Protein AF-A0A378WDS2-F1 (afdb_monomer_lite)

Radius of gyration: 20.76 Å; chains: 1; bounding box: 49×28×68 Å

Foldseek 3Di:
DPDPPPPPPPDDPDQPPLLVVLQVQLVVLLVQLVVQLVPDPDPVSNVVSLCRSLQSSLQSNLVSCVVVDNVVSVVSSCVSVVVSVVCCVVQQCFPPDPNDGDRPPPPDD

Structure (mmCIF, N/CA/C/O backbone):
data_AF-A0A378WDS2-F1
#
_entry.id   AF-A0A378WDS2-F1
#
loop_
_atom_site.group_PDB
_atom_site.id
_atom_site.type_symbol
_atom_site.label_atom_id
_atom_site.label_alt_id
_atom_site.label_comp_id
_atom_site.label_asym_id
_atom_site.label_entity_id
_atom_site.label_seq_id
_atom_site.pdbx_PDB_ins_code
_atom_site.Cartn_x
_atom_site.Cartn_y
_atom_site.Cartn_z
_atom_site.occupancy
_atom_site.B_iso_or_equiv
_atom_site.auth_seq_id
_atom_site.auth_comp_id
_atom_site.auth_asym_id
_atom_site.auth_atom_id
_atom_site.pdbx_PDB_model_num
ATOM 1 N N . MET A 1 1 ? 21.564 -9.604 -47.085 1.00 45.34 1 MET A N 1
ATOM 2 C CA . MET A 1 1 ? 21.909 -10.532 -45.989 1.00 45.34 1 MET A CA 1
ATOM 3 C C . MET A 1 1 ? 22.146 -9.680 -44.739 1.00 45.34 1 MET A C 1
ATOM 5 O O . MET A 1 1 ? 23.278 -9.310 -44.503 1.00 45.34 1 MET A O 1
ATOM 9 N N . THR A 1 2 ? 21.191 -9.136 -43.975 1.00 53.72 2 THR A N 1
ATOM 10 C CA . THR A 1 2 ? 19.800 -9.500 -43.628 1.00 53.72 2 THR A CA 1
ATOM 11 C C . THR A 1 2 ? 19.665 -10.921 -43.090 1.00 53.72 2 THR A C 1
ATOM 13 O O . THR A 1 2 ? 19.225 -11.779 -43.846 1.00 53.72 2 THR A O 1
ATOM 16 N N . ALA A 1 3 ? 20.069 -11.151 -41.831 1.00 51.38 3 ALA A N 1
ATOM 17 C CA . ALA A 1 3 ? 19.491 -12.202 -40.972 1.00 51.38 3 ALA A CA 1
ATOM 18 C C . ALA A 1 3 ? 20.013 -12.253 -39.516 1.00 51.38 3 ALA A C 1
ATOM 20 O O . ALA A 1 3 ? 19.350 -12.895 -38.719 1.00 51.38 3 ALA A O 1
ATOM 21 N N . ASP A 1 4 ? 21.127 -11.612 -39.128 1.00 50.38 4 ASP A N 1
ATOM 22 C CA . ASP A 1 4 ? 21.851 -12.095 -37.923 1.00 50.38 4 ASP A CA 1
ATOM 23 C C . ASP A 1 4 ? 21.800 -11.269 -36.626 1.00 50.38 4 ASP A C 1
ATOM 25 O O . ASP A 1 4 ? 22.457 -11.630 -35.657 1.00 50.38 4 ASP A O 1
ATOM 29 N N . LEU A 1 5 ? 21.015 -10.191 -36.530 1.00 51.06 5 LEU A N 1
ATOM 30 C CA . LEU A 1 5 ? 20.887 -9.448 -35.254 1.00 51.06 5 LEU A CA 1
ATOM 31 C C . LEU A 1 5 ? 19.443 -9.258 -34.777 1.00 51.06 5 LEU A C 1
ATOM 33 O O . LEU A 1 5 ? 19.199 -8.585 -33.780 1.00 51.06 5 LEU A O 1
ATOM 37 N N . ALA A 1 6 ? 18.477 -9.873 -35.460 1.00 49.66 6 ALA A N 1
ATOM 38 C CA . ALA A 1 6 ? 17.058 -9.765 -35.126 1.00 49.66 6 ALA A CA 1
ATOM 39 C C . ALA A 1 6 ? 16.580 -10.808 -34.089 1.00 49.66 6 ALA A C 1
ATOM 41 O O . ALA A 1 6 ? 15.382 -10.891 -33.832 1.00 49.66 6 ALA A O 1
ATOM 42 N N . THR A 1 7 ? 17.476 -11.612 -33.500 1.00 50.78 7 THR A N 1
ATOM 43 C CA . THR A 1 7 ? 17.101 -12.885 -32.848 1.00 50.78 7 THR A CA 1
ATOM 44 C C . THR A 1 7 ? 17.519 -13.088 -31.382 1.00 50.78 7 THR A C 1
ATOM 46 O O . THR A 1 7 ? 17.139 -14.116 -30.829 1.00 50.78 7 THR A O 1
ATOM 49 N N . THR A 1 8 ? 18.182 -12.142 -30.690 1.00 47.88 8 THR A N 1
ATOM 50 C CA . THR A 1 8 ? 18.677 -12.412 -29.306 1.00 47.88 8 THR A CA 1
ATOM 51 C C . THR A 1 8 ? 18.509 -11.284 -28.273 1.00 47.88 8 THR A C 1
ATOM 53 O O . THR A 1 8 ? 19.304 -11.173 -27.349 1.00 47.88 8 THR A O 1
ATOM 56 N N . SER A 1 9 ? 17.473 -10.443 -28.347 1.00 45.84 9 SER A N 1
ATOM 57 C CA . SER A 1 9 ? 17.109 -9.580 -27.193 1.00 45.84 9 SER A CA 1
ATOM 58 C C . SER A 1 9 ? 15.645 -9.675 -26.758 1.00 45.84 9 SER A C 1
ATOM 60 O O . SER A 1 9 ? 15.225 -9.012 -25.812 1.00 45.84 9 SER A O 1
ATOM 62 N N . MET A 1 10 ? 14.877 -10.573 -27.380 1.00 47.91 10 MET A N 1
ATOM 63 C CA . MET A 1 10 ? 13.490 -10.902 -27.031 1.00 47.91 10 MET A CA 1
ATOM 64 C C . MET A 1 10 ? 13.410 -11.803 -25.782 1.00 47.91 10 MET A C 1
ATOM 66 O O . MET A 1 10 ? 12.776 -12.855 -25.834 1.00 47.91 10 MET A O 1
ATOM 70 N N . GLY A 1 11 ? 14.086 -11.464 -24.676 1.00 50.19 11 GLY A N 1
ATOM 71 C CA . GLY A 1 11 ? 14.205 -12.448 -23.593 1.00 50.19 11 GLY A CA 1
ATOM 72 C C . GLY A 1 11 ? 14.684 -12.029 -22.212 1.00 50.19 11 GLY A C 1
ATOM 73 O O . GLY A 1 11 ? 14.850 -12.923 -21.395 1.00 50.19 11 GLY A O 1
ATOM 74 N N . GLU A 1 12 ? 14.879 -10.747 -21.894 1.00 49.94 12 GLU A N 1
ATOM 75 C CA . GLU A 1 12 ? 15.200 -10.387 -20.504 1.00 49.94 12 GLU A CA 1
ATOM 76 C C . GLU A 1 12 ? 14.720 -8.976 -20.147 1.00 49.94 12 GLU A C 1
ATOM 78 O O . GLU A 1 12 ? 15.475 -8.089 -19.771 1.00 49.94 12 GLU A O 1
ATOM 83 N N . SER A 1 13 ? 13.409 -8.750 -20.249 1.00 50.06 13 SER A N 1
ATOM 84 C CA . SER A 1 13 ? 12.749 -7.683 -19.493 1.00 50.06 13 SER A CA 1
ATOM 85 C C . SER A 1 13 ? 12.616 -8.115 -18.027 1.00 50.06 13 SER A C 1
ATOM 87 O O . SER A 1 13 ? 11.512 -8.268 -17.503 1.00 50.06 13 SER A O 1
ATOM 89 N N . THR A 1 14 ? 13.744 -8.394 -17.373 1.00 67.69 14 THR A N 1
ATOM 90 C CA . THR A 1 14 ? 13.800 -8.579 -15.925 1.00 67.69 14 THR A CA 1
ATOM 91 C C . THR A 1 14 ? 13.617 -7.211 -15.286 1.00 67.69 14 THR A C 1
ATOM 93 O O . THR A 1 14 ? 14.365 -6.267 -15.543 1.00 67.69 14 THR A O 1
ATOM 96 N N . LEU A 1 15 ? 12.570 -7.080 -14.470 1.00 69.19 15 LEU A N 1
ATOM 97 C CA . LEU A 1 15 ? 12.389 -5.922 -13.597 1.00 69.19 15 LEU A CA 1
ATOM 98 C C . LEU A 1 15 ? 13.706 -5.642 -12.851 1.00 69.19 15 LEU A C 1
ATOM 100 O O . LEU A 1 15 ? 14.346 -6.598 -12.402 1.00 69.19 15 LEU A O 1
ATOM 104 N N . PRO A 1 16 ? 14.106 -4.367 -12.678 1.00 83.69 16 PRO A N 1
ATOM 105 C CA . PRO A 1 16 ? 15.302 -4.034 -11.918 1.00 83.69 16 PRO A CA 1
ATOM 106 C C . PRO A 1 16 ? 15.296 -4.747 -10.557 1.00 83.69 16 PRO A C 1
ATOM 108 O O . PRO A 1 16 ? 14.247 -4.781 -9.904 1.00 83.69 16 PRO A O 1
ATOM 111 N N . PRO A 1 17 ? 16.435 -5.273 -10.071 1.00 85.31 17 PRO A N 1
ATOM 112 C CA . PRO A 1 17 ? 16.489 -5.971 -8.784 1.00 85.31 17 PRO A CA 1
ATOM 113 C C . PRO A 1 17 ? 15.904 -5.152 -7.620 1.00 85.31 17 PRO A C 1
ATOM 115 O O . PRO A 1 17 ? 15.270 -5.702 -6.721 1.00 85.31 17 PRO A O 1
ATOM 118 N N . ALA A 1 18 ? 16.044 -3.822 -7.673 1.00 84.75 18 ALA A N 1
ATOM 119 C CA . ALA A 1 18 ? 15.439 -2.897 -6.718 1.00 84.75 18 ALA A CA 1
ATOM 120 C C . ALA A 1 18 ? 13.898 -2.911 -6.754 1.00 84.75 18 ALA A C 1
ATOM 122 O O . ALA A 1 18 ? 13.266 -2.907 -5.699 1.00 84.75 18 ALA A O 1
ATOM 123 N N . SER A 1 19 ? 13.285 -2.982 -7.941 1.00 84.38 19 SER A N 1
ATOM 124 C CA . SER A 1 19 ? 11.831 -3.126 -8.093 1.00 84.38 19 SER A CA 1
ATOM 125 C C . SER A 1 19 ? 11.342 -4.429 -7.469 1.00 84.38 19 SER A C 1
ATOM 127 O O . SER A 1 19 ? 10.351 -4.424 -6.746 1.00 84.38 19 SER A O 1
ATOM 129 N N . ILE A 1 20 ? 12.061 -5.533 -7.687 1.00 85.75 20 ILE A N 1
ATOM 130 C CA . ILE A 1 20 ? 11.722 -6.837 -7.102 1.00 85.75 20 ILE A CA 1
ATOM 131 C C . ILE A 1 20 ? 11.792 -6.770 -5.570 1.00 85.75 20 ILE A C 1
ATOM 133 O O . ILE A 1 20 ? 10.846 -7.174 -4.895 1.00 85.75 20 I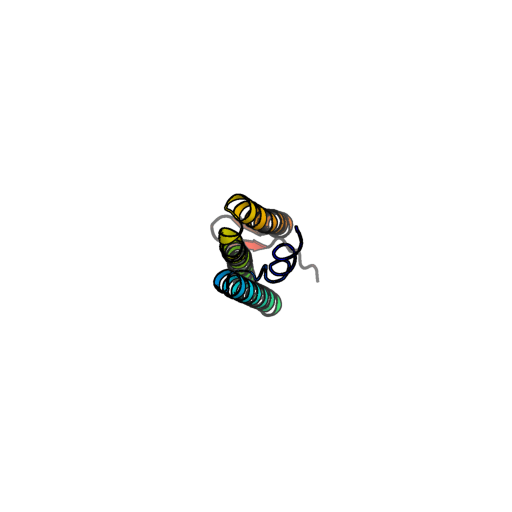LE A O 1
ATOM 137 N N . ALA A 1 21 ? 12.867 -6.204 -5.012 1.00 88.50 21 ALA A N 1
ATOM 138 C CA . ALA A 1 21 ? 13.016 -6.038 -3.567 1.00 88.50 21 ALA A CA 1
ATOM 139 C C . ALA A 1 21 ? 11.891 -5.181 -2.958 1.00 88.50 21 ALA A C 1
ATOM 141 O O . ALA A 1 21 ? 11.339 -5.534 -1.915 1.00 88.50 21 ALA A O 1
ATOM 142 N N . LEU A 1 22 ? 11.507 -4.091 -3.630 1.00 89.06 22 LEU A N 1
ATOM 143 C CA . LEU A 1 22 ? 10.409 -3.224 -3.198 1.00 89.06 22 LEU A CA 1
ATOM 144 C C . LEU A 1 22 ? 9.050 -3.927 -3.264 1.00 89.06 22 LEU A C 1
ATOM 146 O O . LEU A 1 22 ? 8.251 -3.755 -2.348 1.00 89.06 22 LEU A O 1
ATOM 150 N N . LEU A 1 23 ? 8.799 -4.753 -4.285 1.00 87.88 23 LEU A N 1
ATOM 151 C CA . LEU A 1 23 ? 7.573 -5.553 -4.386 1.00 87.88 23 LEU A CA 1
ATOM 152 C C . LEU A 1 23 ? 7.489 -6.625 -3.294 1.00 87.88 23 LEU A C 1
ATOM 154 O O . LEU A 1 23 ? 6.426 -6.811 -2.705 1.00 87.88 23 LEU A O 1
ATOM 158 N N . ILE A 1 24 ? 8.602 -7.294 -2.978 1.00 89.56 24 ILE A N 1
ATOM 159 C CA . ILE A 1 24 ? 8.663 -8.251 -1.864 1.00 89.56 24 ILE A CA 1
ATOM 160 C C . ILE A 1 24 ? 8.379 -7.529 -0.546 1.00 89.56 24 ILE A C 1
ATOM 162 O O . ILE A 1 24 ? 7.533 -7.973 0.229 1.00 89.56 24 ILE A O 1
ATOM 166 N N . ALA A 1 25 ? 9.029 -6.389 -0.305 1.00 89.00 25 ALA A N 1
ATOM 167 C CA . ALA A 1 25 ? 8.802 -5.595 0.897 1.00 89.00 25 ALA A CA 1
ATOM 168 C C . ALA A 1 25 ? 7.349 -5.086 0.986 1.00 89.00 25 ALA A C 1
ATOM 170 O O . ALA A 1 25 ? 6.743 -5.155 2.054 1.00 89.00 25 ALA A O 1
ATOM 171 N N . ALA A 1 26 ? 6.753 -4.665 -0.134 1.00 83.94 26 ALA A N 1
ATOM 172 C CA . ALA A 1 26 ? 5.334 -4.324 -0.235 1.00 83.94 26 ALA A CA 1
ATOM 173 C C . ALA A 1 26 ? 4.436 -5.505 0.166 1.00 83.94 26 ALA A C 1
ATOM 175 O O . ALA A 1 26 ? 3.542 -5.344 0.997 1.00 83.94 26 ALA A O 1
ATOM 176 N N . GLY A 1 27 ? 4.704 -6.700 -0.369 1.00 85.62 27 GLY A N 1
ATOM 177 C CA . GLY A 1 27 ? 3.979 -7.921 -0.018 1.00 85.62 27 GLY A CA 1
ATOM 178 C C . GLY A 1 27 ? 4.088 -8.263 1.470 1.00 85.62 27 GLY A C 1
ATOM 179 O O . GLY A 1 27 ? 3.083 -8.565 2.109 1.00 85.62 27 GLY A O 1
ATOM 180 N N . VAL A 1 28 ? 5.284 -8.140 2.050 1.00 89.88 28 VAL A N 1
ATOM 181 C CA . VAL A 1 28 ? 5.523 -8.353 3.486 1.00 89.88 28 VAL A CA 1
ATOM 182 C C . VAL A 1 28 ? 4.722 -7.357 4.328 1.00 89.88 28 VAL A C 1
ATOM 184 O O . VAL A 1 28 ? 4.026 -7.769 5.253 1.00 89.88 28 VAL A O 1
ATOM 187 N N . VAL A 1 29 ? 4.748 -6.064 3.988 1.00 88.19 29 VAL A N 1
ATOM 188 C CA . VAL A 1 29 ? 3.974 -5.025 4.691 1.00 88.19 29 VAL A CA 1
ATOM 189 C C . VAL A 1 29 ? 2.472 -5.296 4.610 1.00 88.19 29 VAL A C 1
ATOM 191 O O . VAL A 1 29 ? 1.773 -5.150 5.613 1.00 88.19 29 VAL A O 1
ATOM 194 N N . TRP A 1 30 ? 1.972 -5.731 3.452 1.00 84.56 30 TRP A N 1
ATOM 195 C CA . TRP A 1 30 ? 0.566 -6.093 3.291 1.00 84.56 30 TRP A CA 1
ATOM 196 C C . TRP A 1 30 ? 0.173 -7.288 4.166 1.00 84.56 30 TRP A C 1
ATOM 198 O O . TRP A 1 30 ? -0.832 -7.220 4.874 1.00 84.56 30 TRP A O 1
ATOM 208 N N . LEU A 1 31 ? 0.993 -8.345 4.189 1.00 86.81 31 LEU A N 1
ATOM 209 C CA . LEU A 1 31 ? 0.760 -9.524 5.027 1.00 86.81 31 LEU A CA 1
ATOM 210 C C . LEU A 1 31 ? 0.795 -9.185 6.520 1.00 86.81 31 LEU A C 1
ATOM 212 O O . LEU A 1 31 ? -0.089 -9.611 7.258 1.00 86.81 31 LEU A O 1
ATOM 216 N N . LEU A 1 32 ? 1.771 -8.391 6.968 1.00 85.50 32 LEU A N 1
ATOM 217 C CA . LEU A 1 32 ? 1.862 -7.937 8.3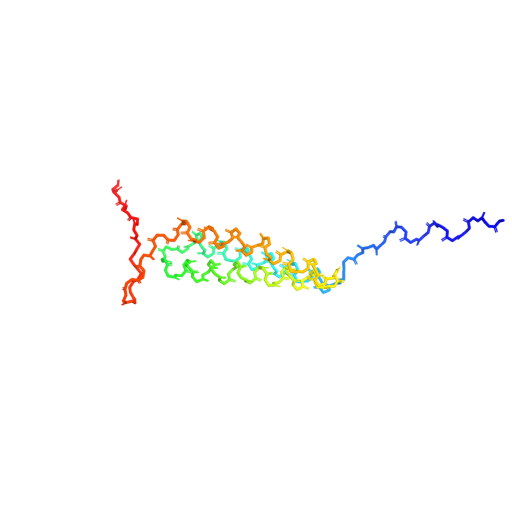58 1.00 85.50 32 LEU A CA 1
ATOM 218 C C . LEU A 1 32 ? 0.675 -7.052 8.745 1.00 85.50 32 LEU A C 1
ATOM 220 O O . LEU A 1 32 ? 0.067 -7.278 9.788 1.00 85.50 32 LEU A O 1
ATOM 224 N N . GLY A 1 33 ? 0.308 -6.081 7.903 1.00 80.06 33 GLY A N 1
ATOM 225 C CA . GLY A 1 33 ? -0.856 -5.226 8.137 1.00 80.06 33 GLY A CA 1
ATOM 226 C C . GLY A 1 33 ? -2.149 -6.038 8.235 1.00 80.06 33 GLY A C 1
ATOM 227 O O . GLY A 1 33 ? -2.915 -5.859 9.180 1.00 80.06 33 GLY A O 1
ATOM 228 N N . GLY A 1 34 ? -2.355 -6.986 7.315 1.00 78.38 34 GLY A N 1
ATOM 229 C CA . GLY A 1 34 ? -3.501 -7.897 7.330 1.00 78.38 34 GLY A CA 1
ATOM 230 C C . GLY A 1 34 ? -3.520 -8.820 8.551 1.00 78.38 34 GLY A C 1
ATOM 231 O O . GLY A 1 34 ? -4.558 -8.966 9.195 1.00 78.38 34 GLY A O 1
ATOM 232 N N . ALA A 1 35 ? -2.372 -9.391 8.923 1.00 81.94 35 ALA A N 1
ATOM 233 C CA . ALA A 1 35 ? -2.248 -10.253 10.094 1.00 81.94 35 ALA A CA 1
ATOM 234 C C . ALA A 1 35 ? -2.560 -9.497 11.391 1.00 81.94 35 ALA A C 1
ATOM 236 O O . ALA A 1 35 ? -3.337 -9.987 12.206 1.00 81.94 35 ALA A O 1
ATOM 237 N N . VAL A 1 36 ? -2.020 -8.286 11.574 1.00 80.56 36 VAL A N 1
ATOM 238 C CA . VAL A 1 36 ? -2.290 -7.467 12.768 1.00 80.56 36 VAL A CA 1
ATOM 239 C C . VAL A 1 36 ? -3.774 -7.112 12.871 1.00 80.56 36 VAL A C 1
ATOM 241 O O . VAL A 1 36 ? -4.331 -7.186 13.966 1.00 80.56 36 VAL A O 1
ATOM 244 N N . VAL A 1 37 ? -4.418 -6.789 11.745 1.00 74.31 37 VAL A N 1
ATOM 245 C CA . VAL A 1 37 ? -5.864 -6.520 11.669 1.00 74.31 37 VAL A CA 1
ATOM 246 C C . VAL A 1 37 ? -6.692 -7.758 12.037 1.00 74.31 37 VAL A C 1
ATOM 248 O O . VAL A 1 37 ? -7.708 -7.625 12.706 1.00 74.31 37 VAL A O 1
ATOM 251 N N . HIS A 1 38 ? -6.270 -8.969 11.655 1.00 75.19 38 HIS A N 1
ATOM 252 C CA . HIS A 1 38 ? -6.974 -10.210 12.018 1.00 75.19 38 HIS A CA 1
ATOM 253 C C . HIS A 1 38 ? -6.705 -10.699 13.447 1.00 75.19 38 HIS A C 1
ATOM 255 O O . HIS A 1 38 ? -7.575 -11.322 14.051 1.00 75.19 38 HIS A O 1
ATOM 261 N N . LEU A 1 39 ? -5.514 -10.443 13.989 1.00 83.25 39 LEU A N 1
ATOM 262 C CA . LEU A 1 39 ? -5.098 -10.931 15.308 1.00 83.25 39 LEU A CA 1
ATOM 263 C C . LEU A 1 39 ? -5.483 -9.983 16.450 1.00 83.25 39 LEU A C 1
ATOM 265 O O . LEU A 1 39 ? -5.583 -10.415 17.597 1.00 83.25 39 LEU A O 1
ATOM 269 N N . THR A 1 40 ? -5.689 -8.695 16.167 1.00 75.19 40 THR A N 1
ATOM 270 C CA . THR A 1 40 ? -5.935 -7.688 17.205 1.00 75.19 40 THR A CA 1
ATOM 271 C C . THR A 1 40 ? -7.419 -7.369 17.345 1.00 75.19 40 THR A C 1
ATOM 273 O O . THR A 1 40 ? -8.086 -7.048 16.374 1.00 75.19 40 THR A O 1
ATOM 276 N N . SER A 1 41 ? -7.938 -7.379 18.577 1.00 68.94 41 SER A N 1
ATOM 277 C CA . SER A 1 41 ? -9.323 -6.969 18.884 1.00 68.94 41 SER A CA 1
ATOM 278 C C . SER A 1 41 ? -9.464 -5.500 19.310 1.00 68.94 41 SER A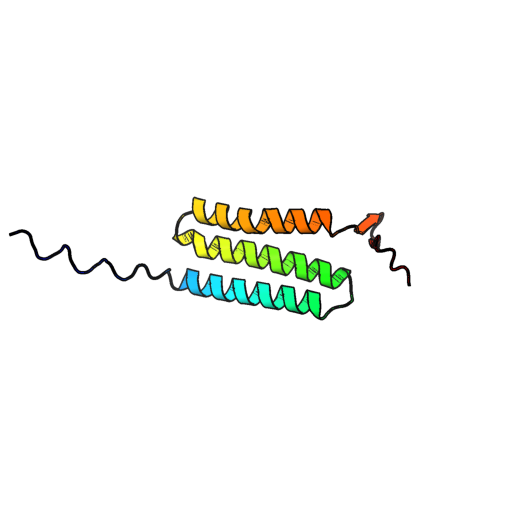 C 1
ATOM 280 O O . SER A 1 41 ? -10.562 -5.058 19.644 1.00 68.94 41 SER A O 1
ATOM 282 N N . SER A 1 42 ? -8.359 -4.747 19.350 1.00 73.44 42 SER A N 1
ATOM 283 C CA . SER A 1 42 ? -8.360 -3.324 19.698 1.00 73.44 42 SER A CA 1
ATOM 284 C C . SER A 1 42 ? -8.579 -2.456 18.450 1.00 73.44 42 SER A C 1
ATOM 286 O O . SER A 1 42 ? -7.730 -2.478 17.552 1.00 73.44 42 SER A O 1
ATOM 288 N N . PRO A 1 43 ? -9.650 -1.642 18.401 1.00 68.06 43 PRO A N 1
ATOM 289 C CA . PRO A 1 43 ? -9.992 -0.842 17.222 1.00 68.06 43 PRO A CA 1
ATOM 290 C C . PRO A 1 43 ? -8.945 0.236 16.900 1.00 68.06 43 PRO A C 1
ATOM 292 O O . PRO A 1 43 ? -8.735 0.579 15.736 1.00 68.06 43 PRO A O 1
ATOM 295 N N . ASP A 1 44 ? -8.235 0.754 17.908 1.00 72.06 44 ASP A N 1
ATOM 296 C CA . ASP A 1 44 ? -7.188 1.759 17.692 1.00 72.06 44 ASP A CA 1
ATOM 297 C C . ASP A 1 44 ? -5.941 1.156 17.025 1.00 7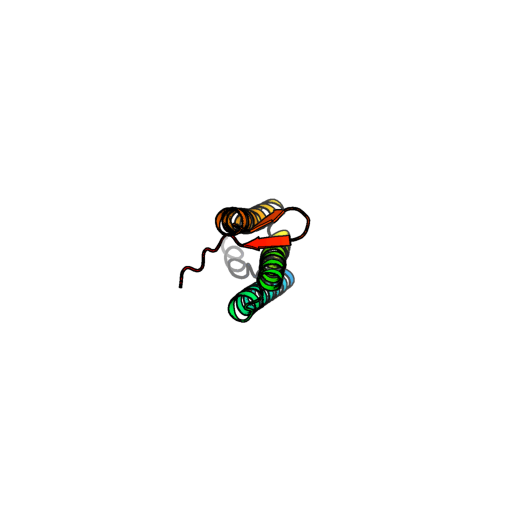2.06 44 ASP A C 1
ATOM 299 O O . ASP A 1 44 ? -5.301 1.803 16.189 1.00 72.06 44 ASP A O 1
ATOM 303 N N . VAL A 1 45 ? -5.604 -0.092 17.366 1.00 72.25 45 VAL A N 1
ATOM 304 C CA . VAL A 1 45 ? -4.475 -0.818 16.765 1.00 72.25 45 VAL A CA 1
ATOM 305 C C . VAL A 1 45 ? -4.833 -1.276 15.357 1.00 72.25 45 VAL A C 1
ATOM 307 O O . VAL A 1 45 ? -4.025 -1.102 14.447 1.00 72.25 45 VAL A O 1
ATOM 310 N N . GLU A 1 46 ? -6.058 -1.764 15.154 1.00 71.50 46 GLU A N 1
ATOM 311 C CA . GLU A 1 46 ? -6.575 -2.146 13.838 1.00 71.50 46 GLU A CA 1
ATOM 312 C C . GLU A 1 46 ? -6.526 -0.964 12.860 1.00 71.50 46 GLU A C 1
ATOM 314 O O . GLU A 1 46 ? -6.015 -1.090 11.749 1.00 71.50 46 GLU A O 1
ATOM 319 N N . ARG A 1 47 ? -6.939 0.232 13.303 1.00 72.75 47 ARG A N 1
ATOM 320 C CA . ARG A 1 47 ? -6.866 1.455 12.494 1.00 72.75 47 ARG A CA 1
ATOM 321 C C . ARG A 1 47 ? -5.431 1.821 12.121 1.00 72.75 47 ARG A C 1
ATOM 323 O O . ARG A 1 47 ? -5.168 2.157 10.967 1.00 72.75 47 ARG A O 1
ATOM 330 N N . ARG A 1 48 ? -4.500 1.793 13.080 1.00 76.44 48 ARG A N 1
ATOM 331 C CA . ARG A 1 48 ? -3.088 2.118 12.813 1.00 76.44 48 ARG A CA 1
ATOM 332 C C . ARG A 1 48 ? -2.458 1.106 11.864 1.00 76.44 48 ARG A C 1
ATOM 334 O O . ARG A 1 48 ? -1.784 1.519 10.929 1.00 76.44 48 ARG A O 1
ATOM 341 N N . ALA A 1 49 ? -2.710 -0.184 12.074 1.00 78.25 49 ALA A N 1
ATOM 342 C CA . ALA A 1 49 ? -2.203 -1.257 11.227 1.00 78.25 49 ALA A CA 1
ATOM 343 C C . ALA A 1 49 ? -2.791 -1.205 9.814 1.00 78.25 49 ALA A C 1
ATOM 345 O O . ALA A 1 49 ? -2.058 -1.384 8.846 1.00 78.25 49 ALA A O 1
ATOM 346 N N . TYR A 1 50 ? -4.078 -0.874 9.685 1.00 77.25 50 TYR A N 1
ATOM 347 C CA . TYR A 1 50 ? -4.720 -0.644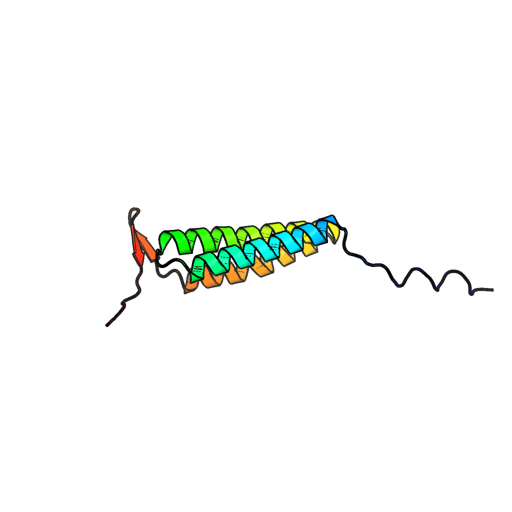 8.397 1.00 77.25 50 TYR A CA 1
ATOM 348 C C . TYR A 1 50 ? -4.043 0.510 7.649 1.00 77.25 50 TYR A C 1
ATOM 350 O O . TYR A 1 50 ? -3.538 0.326 6.546 1.00 77.25 50 TYR A O 1
ATOM 358 N N . TRP A 1 51 ? -3.954 1.696 8.257 1.00 78.62 51 TRP A N 1
ATOM 359 C CA . TRP A 1 51 ? -3.354 2.847 7.581 1.00 78.62 51 TRP A CA 1
ATOM 360 C C . TRP A 1 51 ? -1.867 2.644 7.286 1.00 78.62 51 TRP A C 1
ATOM 362 O O . TRP A 1 51 ? -1.445 2.908 6.165 1.00 78.62 51 TRP A O 1
ATOM 372 N N . ALA A 1 52 ? -1.084 2.137 8.241 1.00 81.06 52 ALA A N 1
ATOM 373 C CA . ALA A 1 52 ? 0.340 1.877 8.043 1.00 81.06 52 ALA A CA 1
ATOM 374 C C . ALA A 1 52 ? 0.590 0.782 6.994 1.00 81.06 52 ALA A C 1
ATOM 376 O O . ALA A 1 52 ? 1.478 0.932 6.157 1.00 81.06 52 ALA A O 1
ATOM 377 N N . GLY A 1 53 ? -0.213 -0.285 6.999 1.00 81.19 53 GLY A N 1
ATOM 378 C CA . GLY A 1 53 ? -0.112 -1.387 6.046 1.00 81.19 53 GLY A CA 1
ATOM 379 C C . GLY A 1 53 ? -0.467 -0.961 4.625 1.00 81.19 53 GLY A C 1
ATOM 380 O O . GLY A 1 53 ? 0.318 -1.176 3.707 1.00 81.19 53 GLY A O 1
ATOM 381 N N . TYR A 1 54 ? -1.613 -0.304 4.429 1.00 78.75 54 TYR A N 1
ATOM 382 C CA . TYR A 1 54 ? -2.057 0.089 3.090 1.00 78.75 54 TYR A CA 1
ATOM 383 C C . TYR A 1 54 ? -1.291 1.292 2.520 1.00 78.75 54 TYR A C 1
ATOM 385 O O . TYR A 1 54 ? -0.962 1.272 1.334 1.00 78.75 54 TYR A O 1
ATOM 393 N N . PHE A 1 55 ? -0.938 2.308 3.325 1.00 82.12 55 PHE A N 1
ATOM 394 C CA . PHE A 1 55 ? -0.043 3.372 2.843 1.00 82.12 55 PHE A CA 1
ATOM 395 C C . PHE A 1 55 ? 1.359 2.839 2.569 1.00 82.12 55 PHE A C 1
ATOM 397 O O . PHE A 1 55 ? 1.943 3.190 1.548 1.00 82.12 55 PHE A O 1
ATOM 404 N N . GLY A 1 56 ? 1.887 1.980 3.446 1.00 83.88 56 GLY A N 1
ATOM 405 C CA . GLY A 1 56 ? 3.181 1.340 3.240 1.00 83.88 56 GLY A CA 1
ATOM 406 C C . GLY A 1 56 ? 3.199 0.539 1.940 1.00 83.88 56 GLY A C 1
ATOM 407 O O . GLY A 1 56 ? 4.053 0.778 1.092 1.00 83.88 56 GLY A O 1
ATOM 408 N N . LEU A 1 57 ? 2.204 -0.326 1.726 1.00 84.81 57 LEU A N 1
ATOM 409 C CA . LEU A 1 57 ? 2.021 -1.062 0.475 1.00 84.81 57 LEU A CA 1
ATOM 410 C C . LEU A 1 57 ? 1.971 -0.121 -0.736 1.00 84.81 57 LEU A C 1
ATOM 412 O O . LEU A 1 57 ? 2.706 -0.332 -1.697 1.00 84.81 57 LEU A O 1
ATOM 416 N N . GLY A 1 58 ? 1.126 0.913 -0.689 1.00 82.25 58 GLY A N 1
ATOM 417 C CA . GLY A 1 58 ? 0.951 1.861 -1.789 1.00 82.25 58 GLY A CA 1
ATOM 418 C C . GLY A 1 58 ? 2.243 2.585 -2.159 1.00 82.25 58 GLY A C 1
ATOM 419 O O . GLY A 1 58 ? 2.585 2.665 -3.336 1.00 82.25 58 GLY A O 1
ATOM 420 N N . ILE A 1 59 ? 2.990 3.067 -1.164 1.00 87.00 59 ILE A N 1
ATOM 421 C CA . ILE A 1 59 ? 4.264 3.767 -1.364 1.00 87.00 59 ILE A CA 1
ATOM 422 C C . ILE A 1 59 ? 5.328 2.814 -1.912 1.00 87.00 59 ILE A C 1
ATOM 424 O O . ILE A 1 59 ? 6.001 3.150 -2.884 1.00 87.00 59 ILE A O 1
ATOM 428 N N . LEU A 1 60 ? 5.476 1.623 -1.326 1.00 87.62 60 LEU A N 1
ATOM 429 C CA . LEU A 1 60 ? 6.481 0.656 -1.770 1.00 87.62 60 LEU A CA 1
ATOM 430 C C . LEU A 1 60 ? 6.184 0.148 -3.185 1.00 87.62 60 LEU A C 1
ATOM 432 O O . LEU A 1 60 ? 7.098 0.060 -4.004 1.00 87.62 60 LEU A O 1
ATOM 436 N N . ALA A 1 61 ? 4.916 -0.122 -3.497 1.00 83.12 61 ALA A N 1
ATOM 437 C CA . ALA A 1 61 ? 4.497 -0.495 -4.841 1.00 83.12 61 ALA A CA 1
ATOM 438 C C . ALA A 1 61 ? 4.757 0.647 -5.835 1.00 83.12 61 ALA A C 1
ATOM 440 O O . ALA A 1 61 ? 5.362 0.422 -6.879 1.00 83.12 61 ALA A O 1
ATOM 441 N N . ALA A 1 62 ? 4.393 1.887 -5.500 1.00 86.00 62 ALA A N 1
ATOM 442 C CA . ALA A 1 62 ? 4.673 3.042 -6.351 1.00 86.00 62 ALA A CA 1
ATOM 443 C C . ALA A 1 62 ? 6.178 3.213 -6.617 1.00 86.00 62 ALA A C 1
ATOM 445 O O . ALA A 1 62 ? 6.583 3.426 -7.761 1.00 86.00 62 ALA A O 1
ATOM 446 N N . LEU A 1 63 ? 7.017 3.065 -5.587 1.00 87.81 63 LEU A N 1
ATOM 447 C CA . LEU A 1 63 ? 8.474 3.125 -5.719 1.00 87.81 63 LEU A CA 1
ATOM 448 C C . LEU A 1 63 ? 9.020 1.992 -6.592 1.00 87.81 63 LEU A C 1
ATOM 450 O O . LEU A 1 63 ? 9.925 2.225 -7.392 1.00 87.81 63 LEU A O 1
ATOM 454 N N . ALA A 1 64 ? 8.455 0.786 -6.497 1.00 85.50 64 ALA A N 1
ATOM 455 C CA . ALA A 1 64 ? 8.868 -0.340 -7.328 1.00 85.50 64 ALA A CA 1
ATOM 456 C C . ALA A 1 64 ? 8.667 -0.061 -8.825 1.00 85.50 64 ALA A C 1
ATOM 458 O O . ALA A 1 64 ? 9.510 -0.432 -9.644 1.00 85.50 64 ALA A O 1
ATOM 459 N N . PHE A 1 65 ? 7.585 0.637 -9.174 1.00 85.25 65 PHE A N 1
ATOM 460 C CA . PHE A 1 65 ? 7.257 1.006 -10.552 1.00 85.25 65 PHE A CA 1
ATOM 461 C C . PHE A 1 65 ? 7.854 2.341 -11.005 1.00 85.25 65 PHE A C 1
ATOM 463 O O . PHE A 1 65 ? 7.683 2.716 -12.164 1.00 85.25 65 PHE A O 1
ATOM 470 N N . LEU A 1 66 ? 8.604 3.046 -10.150 1.00 86.69 66 LEU A N 1
ATOM 471 C CA . LEU A 1 66 ? 9.260 4.297 -10.536 1.00 86.69 66 LEU A CA 1
ATOM 472 C C . LEU A 1 66 ? 10.248 4.087 -11.695 1.00 86.69 66 LEU A C 1
ATOM 474 O O . LEU A 1 66 ? 10.318 4.914 -12.601 1.00 86.69 66 LEU A O 1
ATOM 478 N N . PHE A 1 67 ? 10.936 2.942 -11.713 1.00 78.44 67 PHE A N 1
ATOM 479 C CA . PHE A 1 67 ? 11.856 2.552 -12.787 1.00 78.44 67 PHE A CA 1
ATOM 480 C C . PHE A 1 67 ? 11.157 2.284 -14.128 1.00 78.44 67 PHE A C 1
ATOM 482 O O . PHE A 1 67 ? 11.776 2.432 -15.177 1.00 78.44 67 PHE A O 1
ATOM 489 N N . SER A 1 68 ? 9.872 1.918 -14.111 1.00 81.12 68 SER A N 1
ATOM 490 C CA . SER A 1 68 ? 9.055 1.734 -15.319 1.00 81.12 68 SER A CA 1
ATOM 491 C C . SER A 1 68 ? 8.480 3.053 -15.852 1.00 81.12 68 SER A C 1
ATOM 493 O O . SER A 1 68 ? 7.934 3.082 -16.952 1.00 81.12 68 SER A O 1
ATOM 495 N N . GLY A 1 69 ? 8.603 4.146 -15.091 1.00 83.12 69 GLY A N 1
ATOM 496 C CA . GLY A 1 69 ? 8.153 5.483 -15.461 1.00 83.12 69 GLY A CA 1
ATOM 497 C C . GLY A 1 69 ? 7.254 6.119 -14.403 1.00 83.12 69 GLY A C 1
ATOM 498 O O . GLY A 1 69 ? 6.406 5.467 -13.789 1.00 83.12 69 GLY A O 1
ATOM 499 N N . TRP A 1 70 ? 7.400 7.435 -14.225 1.00 85.31 70 TRP A N 1
ATOM 500 C CA . TRP A 1 70 ? 6.677 8.208 -13.208 1.00 85.31 70 TRP A CA 1
ATOM 501 C C . TRP A 1 70 ? 5.149 8.068 -13.322 1.00 85.31 70 TRP A C 1
ATOM 503 O O . TRP A 1 70 ? 4.457 7.982 -12.311 1.00 85.31 70 TRP A O 1
ATOM 513 N N . TYR A 1 71 ? 4.625 7.979 -14.548 1.00 87.44 71 TYR A N 1
ATOM 514 C CA . TYR A 1 71 ? 3.195 7.820 -14.799 1.00 87.44 71 TYR A CA 1
ATOM 515 C C . TYR A 1 71 ? 2.654 6.494 -14.241 1.00 87.44 71 TYR A C 1
ATOM 517 O O . TYR A 1 71 ? 1.632 6.486 -13.557 1.00 87.44 71 TYR A O 1
ATOM 525 N N . ILE A 1 72 ? 3.365 5.382 -14.466 1.00 86.38 72 ILE A N 1
ATOM 526 C CA . ILE A 1 72 ? 2.966 4.055 -13.969 1.00 86.38 72 ILE A CA 1
ATOM 527 C C . ILE A 1 72 ? 3.021 4.035 -12.440 1.00 86.38 72 ILE A C 1
ATOM 529 O O . ILE A 1 72 ? 2.087 3.560 -11.800 1.00 86.38 72 ILE A O 1
ATOM 533 N N . SER A 1 73 ? 4.069 4.617 -11.853 1.00 85.31 73 SER A N 1
ATOM 534 C CA . SER A 1 73 ? 4.214 4.755 -10.399 1.00 85.31 73 SER A CA 1
ATOM 535 C C . SER A 1 73 ? 3.008 5.458 -9.758 1.00 85.31 73 SER A C 1
ATOM 537 O O . SER A 1 73 ? 2.407 4.932 -8.818 1.00 85.31 73 SER A O 1
ATOM 539 N N . VAL A 1 74 ? 2.593 6.604 -10.313 1.00 88.38 74 VAL A N 1
ATOM 540 C CA . VAL A 1 74 ? 1.435 7.364 -9.816 1.00 88.38 74 VAL A CA 1
ATOM 541 C C . VAL A 1 74 ? 0.135 6.580 -9.999 1.00 88.38 74 VAL A C 1
ATOM 543 O O . VAL A 1 74 ? -0.688 6.547 -9.085 1.00 88.38 74 VAL A O 1
ATOM 546 N N . MET A 1 75 ? -0.052 5.914 -11.142 1.00 89.69 75 MET A N 1
ATOM 547 C CA . MET A 1 75 ? -1.245 5.096 -11.386 1.00 89.69 75 MET A CA 1
ATOM 548 C C . MET A 1 75 ? -1.360 3.939 -10.388 1.00 89.69 75 MET A C 1
ATOM 550 O O . MET A 1 75 ? -2.428 3.742 -9.814 1.00 89.69 75 MET A O 1
ATOM 554 N N . VAL A 1 76 ? -0.265 3.221 -10.116 1.00 87.88 76 VAL A N 1
ATOM 555 C CA . VAL A 1 76 ? -0.238 2.130 -9.124 1.00 87.88 76 VAL A CA 1
ATOM 556 C C . VAL A 1 76 ? -0.556 2.655 -7.726 1.00 87.88 76 VAL A C 1
ATOM 558 O O . VAL A 1 76 ? -1.366 2.058 -7.017 1.00 87.88 76 VAL A O 1
ATOM 561 N N . PHE A 1 77 ? 0.019 3.800 -7.345 1.00 86.62 77 PHE A N 1
ATOM 562 C CA . PHE A 1 77 ? -0.300 4.434 -6.069 1.00 86.62 77 PHE A CA 1
ATOM 563 C C . PHE A 1 77 ? -1.796 4.742 -5.950 1.00 86.62 77 PHE A C 1
ATOM 565 O O . PHE A 1 77 ? -2.421 4.383 -4.954 1.00 86.62 77 PHE A O 1
ATOM 572 N N . LEU A 1 78 ? -2.388 5.370 -6.970 1.00 88.75 78 LEU A N 1
ATOM 573 C CA . LEU A 1 78 ? -3.806 5.730 -6.975 1.00 88.75 78 LEU A CA 1
ATOM 574 C C . LEU A 1 78 ? -4.718 4.498 -6.972 1.00 88.75 78 LEU A C 1
ATOM 576 O O . LEU A 1 78 ? -5.718 4.494 -6.253 1.00 88.75 78 LEU A O 1
ATOM 580 N N . MET A 1 79 ? -4.359 3.441 -7.708 1.00 89.06 79 MET A N 1
ATOM 581 C CA . MET A 1 79 ? -5.102 2.177 -7.708 1.00 89.06 79 MET A CA 1
ATOM 582 C C . MET A 1 79 ? -5.154 1.522 -6.329 1.00 89.06 79 MET A C 1
ATOM 584 O O . MET A 1 79 ? -6.115 0.816 -6.051 1.00 89.06 79 MET A O 1
ATOM 588 N N . ILE A 1 80 ? -4.163 1.751 -5.464 1.00 85.56 80 ILE A N 1
ATOM 589 C CA . ILE A 1 80 ? -4.170 1.252 -4.083 1.00 85.56 80 ILE A CA 1
ATOM 590 C C . ILE A 1 80 ? -4.866 2.263 -3.162 1.00 85.56 80 ILE A C 1
ATOM 592 O O . ILE A 1 80 ? -5.754 1.901 -2.394 1.00 85.56 80 ILE A O 1
ATOM 596 N N . ALA A 1 81 ? -4.523 3.547 -3.271 1.00 83.56 81 ALA A N 1
ATOM 597 C CA . ALA A 1 81 ? -5.005 4.591 -2.375 1.00 83.56 81 ALA A CA 1
ATOM 598 C C . ALA A 1 81 ? -6.523 4.804 -2.457 1.00 83.56 81 ALA A C 1
ATOM 600 O O . ALA A 1 81 ? -7.168 4.920 -1.417 1.00 83.56 81 ALA A O 1
ATOM 601 N N . ILE A 1 82 ? -7.109 4.831 -3.660 1.00 85.69 82 ILE A N 1
ATOM 602 C CA . ILE A 1 82 ? -8.549 5.064 -3.852 1.00 85.69 82 ILE A CA 1
ATOM 603 C C . ILE A 1 82 ? -9.394 3.984 -3.158 1.00 85.69 82 ILE A C 1
ATOM 605 O O . ILE A 1 82 ? -10.188 4.349 -2.291 1.00 85.69 82 ILE A O 1
ATOM 609 N N . PRO A 1 83 ? -9.242 2.676 -3.451 1.00 81.94 83 PRO A N 1
ATOM 610 C CA . PRO A 1 83 ? -10.047 1.650 -2.795 1.00 81.94 83 PRO A CA 1
ATOM 611 C C . PRO A 1 83 ? -9.763 1.562 -1.296 1.00 81.94 83 PRO A C 1
ATOM 613 O O . PRO A 1 83 ? -10.703 1.366 -0.528 1.00 81.94 83 PRO A O 1
ATOM 616 N N . THR A 1 84 ? -8.518 1.770 -0.850 1.00 79.94 84 THR A N 1
ATOM 617 C CA . THR A 1 84 ? -8.202 1.849 0.584 1.00 79.94 84 THR A CA 1
ATOM 618 C C . THR A 1 84 ? -8.964 2.988 1.258 1.00 79.94 84 THR A C 1
ATOM 620 O O . THR A 1 84 ? -9.523 2.789 2.340 1.00 79.94 84 THR A O 1
ATOM 623 N N . LEU A 1 85 ? -9.004 4.166 0.632 1.00 79.38 85 LEU A N 1
ATOM 624 C CA . LEU A 1 85 ? -9.677 5.349 1.158 1.00 79.38 85 LEU A CA 1
ATOM 625 C C . LEU A 1 85 ? -11.199 5.186 1.124 1.00 79.38 85 LEU A C 1
ATOM 627 O O . LEU A 1 85 ? -11.860 5.506 2.107 1.00 79.38 85 LEU A O 1
ATOM 631 N N . SER A 1 86 ? -11.755 4.633 0.044 1.00 81.06 86 SER A N 1
ATOM 632 C CA . SER A 1 86 ? -13.178 4.302 -0.054 1.00 81.06 86 SER A CA 1
ATOM 633 C C . SER A 1 86 ? -13.579 3.277 1.004 1.00 81.06 86 SER A C 1
ATOM 635 O O . SER A 1 86 ? -14.553 3.485 1.722 1.00 81.06 86 SER A O 1
ATOM 637 N N . HIS A 1 87 ? -12.810 2.197 1.160 1.00 74.69 87 HIS A N 1
ATOM 638 C CA . HIS A 1 87 ? -13.074 1.186 2.179 1.00 74.69 87 HIS A CA 1
ATOM 639 C C . HIS A 1 87 ? -12.997 1.781 3.584 1.00 74.69 87 HIS A C 1
ATOM 641 O O . HIS A 1 87 ? -13.891 1.542 4.395 1.00 74.69 87 HIS A O 1
ATOM 647 N N . ALA A 1 88 ? -11.990 2.618 3.854 1.00 72.69 88 ALA A N 1
ATOM 648 C CA . ALA A 1 88 ? -11.909 3.354 5.105 1.00 72.69 88 ALA A CA 1
ATOM 649 C C . ALA A 1 88 ? -13.150 4.235 5.295 1.00 72.69 88 ALA A C 1
ATOM 651 O O . ALA A 1 88 ? -13.787 4.138 6.332 1.00 72.69 88 ALA A O 1
ATOM 652 N N . TYR A 1 89 ? -13.558 5.022 4.305 1.00 69.75 89 TYR A N 1
ATOM 653 C CA . TYR A 1 89 ? -14.722 5.901 4.409 1.00 69.75 89 TYR A CA 1
ATOM 654 C C . TYR A 1 89 ? -16.026 5.141 4.710 1.00 69.75 89 TYR A C 1
ATOM 656 O O . TYR A 1 89 ? -16.785 5.551 5.584 1.00 69.75 89 TYR A O 1
ATOM 664 N N . PHE A 1 90 ? -16.265 4.002 4.049 1.00 67.88 90 PHE A N 1
ATOM 665 C CA . PHE A 1 90 ? -17.502 3.229 4.218 1.00 67.88 90 PHE A CA 1
ATOM 666 C C . PHE A 1 90 ? -17.517 2.316 5.452 1.00 67.88 90 PHE A C 1
ATOM 668 O O . PHE A 1 90 ? -18.571 2.151 6.061 1.00 67.88 90 PHE A O 1
ATOM 675 N N . ARG A 1 91 ? -16.384 1.709 5.840 1.00 63.22 91 ARG A N 1
ATOM 676 C CA . ARG A 1 91 ? -16.315 0.829 7.026 1.00 63.22 91 ARG A CA 1
ATOM 677 C C . ARG A 1 91 ? -15.961 1.550 8.320 1.00 63.22 91 ARG A C 1
ATOM 679 O O . ARG A 1 91 ? -16.231 1.024 9.396 1.00 63.22 91 ARG A O 1
ATOM 686 N N . THR A 1 92 ? -15.367 2.737 8.251 1.00 56.38 92 THR A N 1
ATOM 687 C CA . THR A 1 92 ? -14.963 3.494 9.442 1.00 56.38 92 THR A CA 1
ATOM 688 C C . THR A 1 92 ? -16.145 4.337 9.921 1.00 56.38 92 THR A C 1
ATOM 690 O O . THR A 1 92 ? -16.099 5.561 9.893 1.00 56.38 92 THR A O 1
ATOM 693 N N . SER A 1 93 ? -17.215 3.702 10.414 1.00 48.16 93 SER A N 1
ATOM 694 C CA . SER A 1 93 ? -18.270 4.378 11.194 1.00 48.16 93 SER A CA 1
ATOM 695 C C . SER A 1 93 ? -17.773 4.702 12.613 1.00 48.16 93 SER A C 1
ATOM 697 O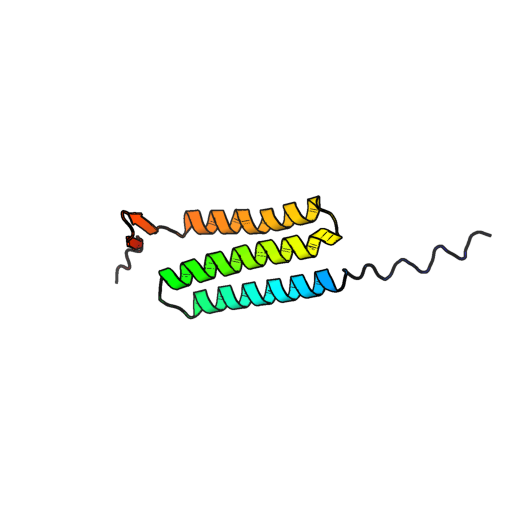 O . SER A 1 93 ? -18.408 4.355 13.610 1.00 48.16 93 SER A O 1
ATOM 699 N N . TYR A 1 94 ? -16.591 5.311 12.716 1.00 52.66 94 TYR A N 1
ATOM 700 C CA . TYR A 1 94 ? -16.028 5.788 13.971 1.00 52.66 94 TYR A CA 1
ATOM 701 C C . TYR A 1 94 ? -16.182 7.305 13.981 1.00 52.66 94 TYR A C 1
ATOM 703 O O . TYR A 1 94 ? -15.406 8.028 13.355 1.00 52.66 94 TYR A O 1
ATOM 711 N N . LEU A 1 95 ? -17.210 7.795 14.671 1.00 47.00 95 LEU A N 1
ATOM 712 C CA . LEU A 1 95 ? -17.334 9.219 14.957 1.00 47.00 95 LEU A CA 1
ATOM 713 C C . LEU A 1 95 ? -16.262 9.561 15.992 1.00 47.00 95 LEU A C 1
ATOM 715 O O . LEU A 1 95 ? -16.373 9.206 17.165 1.00 47.00 95 LEU A O 1
ATOM 719 N N . VAL A 1 96 ? -15.195 10.222 15.546 1.00 45.09 96 VAL A N 1
ATOM 720 C CA . VAL A 1 96 ? -14.226 10.845 16.450 1.00 45.09 96 VAL A CA 1
ATOM 721 C C . VAL A 1 96 ? -14.810 12.190 16.875 1.00 45.09 96 VAL A C 1
ATOM 723 O O . VAL A 1 96 ? -14.569 13.208 16.233 1.00 45.09 96 VAL A O 1
ATOM 726 N N . LEU A 1 97 ? -15.605 12.197 17.946 1.00 50.16 97 LEU A N 1
ATOM 727 C CA . LEU A 1 97 ? -15.984 13.428 18.645 1.00 50.16 97 LEU A CA 1
ATOM 728 C C . LEU A 1 97 ? -15.025 13.629 19.824 1.00 50.16 97 LEU A C 1
ATOM 730 O O . LEU A 1 97 ? -14.946 12.788 20.717 1.00 50.16 97 LEU A O 1
ATOM 734 N N . GLY A 1 98 ? -14.287 14.742 19.833 1.00 46.78 98 GLY A N 1
ATOM 735 C CA . GLY A 1 98 ? -13.524 15.181 21.009 1.00 46.78 98 GLY A CA 1
ATOM 736 C C . GLY A 1 98 ? -12.441 14.209 21.502 1.00 46.78 98 GLY A C 1
ATOM 737 O O . GLY A 1 98 ? -12.259 14.065 22.705 1.00 46.78 98 GLY A O 1
ATOM 738 N N . GLY A 1 99 ? -11.740 13.512 20.600 1.00 51.56 99 GLY A N 1
ATOM 739 C CA . GLY A 1 99 ? -10.625 12.622 20.964 1.00 51.56 99 GLY A CA 1
ATOM 740 C C . GLY A 1 99 ? -11.028 11.222 21.444 1.00 51.56 99 GLY A C 1
ATOM 741 O O . GLY A 1 99 ? -10.161 10.449 21.841 1.00 51.56 99 GLY A O 1
ATOM 742 N N . ARG A 1 100 ? -12.317 10.865 21.377 1.00 50.16 100 ARG A N 1
ATOM 743 C CA . ARG A 1 100 ? -12.807 9.503 21.633 1.00 50.16 100 ARG A CA 1
ATOM 744 C C . ARG A 1 100 ? -13.303 8.861 20.340 1.00 50.16 100 ARG A C 1
ATOM 746 O O . ARG A 1 100 ? -14.183 9.395 19.672 1.00 50.16 100 ARG A O 1
ATOM 753 N N . THR A 1 101 ? -12.735 7.711 19.988 1.00 55.97 101 THR A N 1
ATOM 754 C CA . THR A 1 101 ? -13.180 6.837 18.896 1.00 55.97 101 THR A CA 1
ATOM 755 C C . THR A 1 101 ? -14.451 6.104 19.333 1.00 55.97 101 THR A C 1
ATOM 757 O O . THR A 1 101 ? -14.388 5.087 20.016 1.00 55.97 101 THR A O 1
ATOM 760 N N . ILE A 1 102 ? -15.631 6.620 18.971 1.00 55.78 102 ILE A N 1
ATOM 761 C CA . ILE A 1 102 ? -16.903 5.931 19.233 1.00 55.78 102 ILE A CA 1
ATOM 762 C C . ILE A 1 102 ? -17.243 5.096 17.999 1.00 55.78 102 ILE A C 1
ATOM 764 O O . ILE A 1 102 ? -17.630 5.637 16.963 1.00 55.78 102 ILE A O 1
ATOM 768 N N . SER A 1 103 ? -17.071 3.774 18.092 1.00 51.75 103 SER A N 1
ATOM 769 C CA . SER A 1 103 ? -17.495 2.859 17.031 1.00 51.75 103 SER A CA 1
ATOM 770 C C . SER A 1 103 ? -19.016 2.730 17.047 1.00 51.75 103 SER A C 1
ATOM 772 O O . SER A 1 103 ? -19.587 2.301 18.051 1.00 51.75 103 SER A O 1
ATOM 774 N N . GLY A 1 104 ? -19.675 3.044 15.936 1.00 49.12 104 GLY A N 1
ATOM 775 C CA . GLY A 1 104 ? -21.115 2.857 15.758 1.00 49.12 104 GLY A CA 1
ATOM 776 C C . GLY A 1 104 ? -21.548 1.401 15.558 1.00 49.12 104 GLY A C 1
ATOM 777 O O . GLY A 1 104 ? -22.676 1.173 15.125 1.00 49.12 104 GLY A O 1
ATOM 778 N N . THR A 1 105 ? -20.695 0.402 15.838 1.00 47.34 105 THR A N 1
ATOM 779 C CA . THR A 1 105 ? -21.145 -0.992 15.822 1.00 47.34 105 THR A CA 1
ATOM 780 C C . THR A 1 105 ? -22.060 -1.225 17.018 1.00 47.34 105 THR A C 1
ATOM 782 O O . THR A 1 105 ? -21.632 -1.503 18.137 1.00 47.34 105 THR A O 1
ATOM 785 N N . ASN A 1 106 ? -23.363 -1.115 16.776 1.00 49.34 106 ASN A N 1
ATOM 786 C CA . ASN A 1 106 ? -24.367 -1.699 17.642 1.00 49.34 106 ASN A CA 1
ATOM 787 C C . ASN A 1 106 ? -24.194 -3.221 17.558 1.00 49.34 106 ASN A C 1
ATOM 789 O O . ASN A 1 106 ? -24.852 -3.891 16.764 1.00 49.34 106 ASN A O 1
ATOM 793 N N . ARG A 1 107 ? -23.261 -3.764 18.348 1.00 49.94 107 ARG A N 1
ATOM 794 C CA . ARG A 1 107 ? -23.157 -5.198 18.607 1.00 49.94 107 ARG A CA 1
ATOM 795 C C . ARG A 1 107 ? -24.368 -5.561 19.465 1.00 49.94 107 ARG A C 1
ATOM 797 O O . ARG A 1 107 ? -24.273 -5.698 20.682 1.00 49.94 107 ARG A O 1
ATOM 804 N N . ARG A 1 108 ? -25.545 -5.628 18.837 1.00 51.88 108 ARG A N 1
ATOM 805 C CA . ARG A 1 108 ? -26.682 -6.317 19.434 1.00 51.88 108 ARG A CA 1
ATOM 806 C C . ARG A 1 108 ? -26.288 -7.786 19.509 1.00 51.88 108 ARG A C 1
ATOM 808 O O . ARG A 1 108 ? -26.149 -8.414 18.470 1.00 51.88 108 ARG A O 1
ATOM 815 N N . ARG A 1 109 ? -26.041 -8.197 20.756 1.00 44.22 109 ARG A N 1
ATOM 816 C CA . ARG A 1 109 ? -26.170 -9.534 21.353 1.00 44.22 109 ARG A CA 1
ATOM 817 C C . ARG A 1 109 ? -25.950 -10.724 20.429 1.00 44.22 109 ARG A C 1
ATOM 819 O O . ARG A 1 109 ? -26.848 -10.994 19.609 1.00 44.22 109 ARG A O 1
#

pLDDT: mean 72.49, std 15.33, range [44.22, 89.88]

Sequence (109 aa):
MTADLATTSMGESTLPPASIALLIAAGVVWLLGGAVVHLTSSPDVERRAYWAGYFGLGILAALAFLFSGWYISVMVFLMIAIPTLSHAYFRTSYLVLGGRTISGTNRRR

Secondary structure (DSSP, 8-state):
---SSSSSSTT--PPPHHHHHHHHHHHHHHHHHHHHHHH---HHHHHHHHHHHHHHHHHHHHHHTGGG-HHHHHHHHHHHHHHHHHHHHHH--EEEETTEEEE------

Organism: Mycolicibacterium fortuitum (NCBI:txid1766)